Protein AF-A0A0W0XV57-F1 (afdb_monomer_lite)

Sequence (160 aa):
MPDHFTSQILDKYKLFSMPQVEIEQSLYDKLIAFGFNRSILNQWHPPYNSPRRMLERHIDVLIYLREQGVSAQQSIVEINSLNTYEAWGVRLLYSSGLRGENIRELKNHFRTLYPEADFYEQIVNALQDLIELQKLTVSDAIEEIKKMDVEQMISCFSID

pLDDT: mean 84.77, std 13.04, range [38.06, 97.19]

Organism: NCBI:txid45073

Structure (mmCIF, N/CA/C/O backbone):
data_AF-A0A0W0XV57-F1
#
_entry.id   AF-A0A0W0XV57-F1
#
loop_
_atom_site.group_PDB
_atom_site.id
_atom_site.type_symbol
_atom_site.label_atom_id
_atom_site.label_alt_id
_atom_site.label_comp_id
_atom_site.label_asym_id
_atom_site.label_entity_id
_atom_site.label_seq_id
_atom_site.pdbx_PDB_ins_code
_atom_site.Cartn_x
_atom_site.Cartn_y
_atom_site.Cartn_z
_atom_site.occupancy
_atom_site.B_iso_or_equiv
_atom_site.auth_seq_id
_atom_site.auth_comp_id
_atom_site.auth_asym_id
_atom_site.auth_atom_id
_atom_site.pdbx_PDB_model_num
ATOM 1 N N . MET A 1 1 ? 18.712 -17.498 2.740 1.00 45.09 1 MET A N 1
ATOM 2 C CA . MET A 1 1 ? 17.641 -17.866 1.789 1.00 45.09 1 MET A CA 1
ATOM 3 C C . MET A 1 1 ? 16.605 -16.750 1.750 1.00 45.09 1 MET A C 1
ATOM 5 O O . MET A 1 1 ? 16.393 -16.155 2.807 1.00 45.09 1 MET A O 1
ATOM 9 N N . PRO A 1 2 ? 16.037 -16.405 0.580 1.00 54.91 2 PRO A N 1
ATOM 10 C CA . PRO A 1 2 ? 14.919 -15.466 0.495 1.00 54.91 2 PRO A CA 1
ATOM 11 C C . PRO A 1 2 ? 13.730 -16.009 1.299 1.00 54.91 2 PRO A C 1
ATOM 13 O O . PRO A 1 2 ? 13.565 -17.224 1.390 1.00 54.91 2 PRO A O 1
ATOM 16 N N . ASP A 1 3 ? 12.935 -15.137 1.920 1.00 65.69 3 ASP A N 1
ATOM 17 C CA . ASP A 1 3 ? 11.667 -15.592 2.504 1.00 65.69 3 ASP A CA 1
ATOM 18 C C . ASP A 1 3 ? 10.706 -16.054 1.394 1.00 65.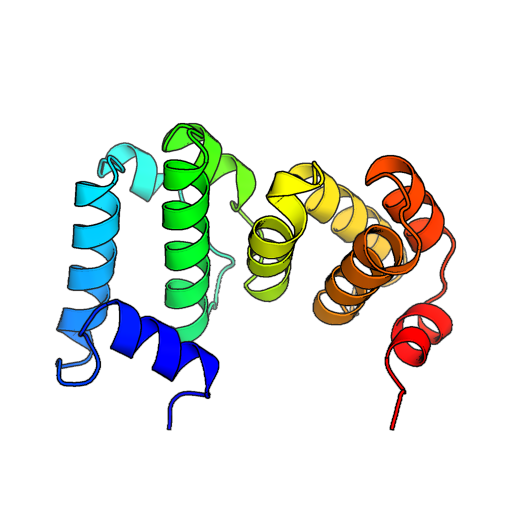69 3 ASP A C 1
ATOM 20 O O . ASP A 1 3 ? 10.951 -15.842 0.198 1.00 65.69 3 ASP A O 1
ATOM 24 N N . HIS A 1 4 ? 9.629 -16.739 1.785 1.00 64.44 4 HIS A N 1
ATOM 25 C CA . HIS A 1 4 ? 8.678 -17.314 0.836 1.00 64.44 4 HIS A CA 1
ATOM 26 C C . HIS A 1 4 ? 8.146 -16.264 -0.156 1.00 64.44 4 HIS A C 1
ATOM 28 O O . HIS A 1 4 ? 8.067 -16.540 -1.351 1.00 64.44 4 HIS A O 1
ATOM 34 N N . PHE A 1 5 ? 7.880 -15.045 0.314 1.00 61.16 5 PHE A N 1
ATOM 35 C CA . PHE A 1 5 ? 7.364 -13.945 -0.499 1.00 61.16 5 PHE A CA 1
ATOM 36 C C . PHE A 1 5 ? 8.385 -13.395 -1.495 1.00 61.16 5 PHE A C 1
ATOM 38 O O . PHE A 1 5 ? 8.075 -13.247 -2.673 1.00 61.16 5 PHE A O 1
ATOM 45 N N . THR A 1 6 ? 9.613 -13.138 -1.046 1.00 65.81 6 THR A N 1
ATOM 46 C CA . THR A 1 6 ? 10.736 -12.739 -1.914 1.00 65.81 6 THR A CA 1
ATOM 47 C C . THR A 1 6 ? 10.915 -13.782 -3.026 1.00 65.81 6 THR A C 1
ATOM 49 O O . THR A 1 6 ? 11.042 -13.456 -4.201 1.00 65.81 6 THR A O 1
ATOM 52 N N . SER A 1 7 ? 10.810 -15.068 -2.680 1.00 69.56 7 SER A N 1
ATOM 53 C CA . SER A 1 7 ? 10.899 -16.160 -3.656 1.00 69.56 7 SER A CA 1
ATOM 54 C C . SER A 1 7 ? 9.759 -16.133 -4.683 1.00 69.56 7 SER A C 1
ATOM 56 O O . SER A 1 7 ? 10.020 -16.342 -5.864 1.00 69.56 7 SER A O 1
ATOM 58 N N . GLN A 1 8 ? 8.523 -15.816 -4.274 1.00 75.75 8 GLN A N 1
ATOM 59 C CA . GLN A 1 8 ? 7.384 -15.665 -5.193 1.00 75.75 8 GLN A CA 1
ATOM 60 C C . GLN A 1 8 ? 7.556 -14.479 -6.150 1.00 75.75 8 GLN A C 1
ATOM 62 O O . GLN A 1 8 ? 7.230 -14.602 -7.326 1.00 75.75 8 GLN A O 1
ATOM 67 N N . ILE A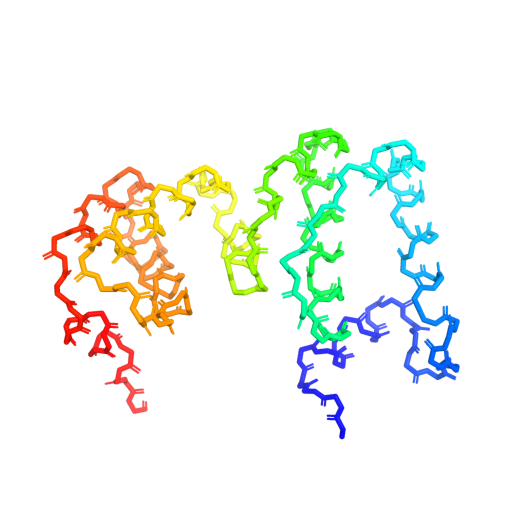 1 9 ? 8.076 -13.339 -5.682 1.00 73.12 9 ILE A N 1
ATOM 68 C CA . ILE A 1 9 ? 8.302 -12.163 -6.537 1.00 73.12 9 ILE A CA 1
ATOM 69 C C . ILE A 1 9 ? 9.403 -12.449 -7.563 1.00 73.12 9 ILE A C 1
ATOM 71 O O . ILE A 1 9 ? 9.231 -12.188 -8.757 1.00 73.12 9 ILE A O 1
ATOM 75 N N . LEU A 1 10 ? 10.520 -13.029 -7.119 1.00 75.31 10 LEU A N 1
ATOM 76 C CA . LEU A 1 10 ? 11.612 -13.410 -8.010 1.00 75.31 10 LEU A CA 1
ATOM 77 C C . LEU A 1 10 ? 11.170 -14.467 -9.028 1.00 75.31 10 LEU A C 1
ATOM 79 O O . LEU A 1 10 ? 11.566 -14.376 -10.187 1.00 75.31 10 LEU A O 1
ATOM 83 N N . ASP A 1 11 ? 10.327 -15.423 -8.641 1.00 82.06 11 ASP A N 1
ATOM 84 C CA . ASP A 1 11 ? 9.757 -16.412 -9.561 1.00 82.06 11 ASP A CA 1
ATOM 85 C C . ASP A 1 11 ? 8.760 -15.783 -10.550 1.00 82.06 11 ASP A C 1
ATOM 87 O O . ASP A 1 11 ? 8.932 -15.910 -11.765 1.00 82.06 11 ASP A O 1
ATOM 91 N N . LYS A 1 12 ? 7.802 -14.978 -10.056 1.00 81.38 12 LYS A N 1
ATOM 92 C CA . LYS A 1 12 ? 6.837 -14.203 -10.866 1.00 81.38 12 LYS A CA 1
ATOM 93 C C . LYS A 1 12 ? 7.541 -13.421 -11.971 1.00 81.38 12 LYS A C 1
ATOM 95 O O . LYS A 1 12 ? 7.053 -13.325 -13.098 1.00 81.38 12 LYS A O 1
ATOM 100 N N . TYR A 1 13 ? 8.706 -12.867 -11.654 1.00 80.44 13 TYR A N 1
ATOM 101 C CA . TYR A 1 13 ? 9.486 -12.057 -12.573 1.00 80.44 13 TYR A CA 1
ATOM 102 C C . TYR A 1 13 ? 10.613 -12.797 -13.299 1.00 80.44 13 TYR A C 1
ATOM 104 O O . TYR A 1 13 ? 11.265 -12.161 -14.132 1.00 80.44 13 TYR A O 1
ATOM 112 N N . LYS A 1 14 ? 10.771 -14.108 -13.066 1.00 83.44 14 LYS A N 1
ATOM 113 C CA . LYS A 1 14 ? 11.790 -14.997 -13.652 1.00 83.44 14 LYS A CA 1
ATOM 114 C C . LYS A 1 14 ? 13.235 -14.566 -13.363 1.00 83.44 14 LYS A C 1
ATOM 116 O O . LYS A 1 14 ? 14.109 -14.691 -14.214 1.00 83.44 14 LYS A O 1
ATOM 121 N N . LEU A 1 15 ? 13.482 -14.056 -12.159 1.00 80.12 15 LEU A N 1
ATOM 122 C CA . LEU A 1 15 ? 14.765 -13.497 -11.711 1.00 80.12 15 LEU A CA 1
ATOM 123 C C . LEU A 1 15 ? 15.556 -14.441 -10.793 1.00 80.12 15 LEU A C 1
ATOM 125 O O . LEU A 1 15 ? 16.683 -14.130 -10.419 1.00 80.12 15 LEU A O 1
ATOM 129 N N . PHE A 1 16 ? 14.992 -15.595 -10.421 1.00 74.25 16 PHE A N 1
ATOM 130 C CA . PHE A 1 16 ? 15.557 -16.492 -9.402 1.00 74.25 16 PHE A CA 1
ATOM 131 C C . PHE A 1 16 ? 16.973 -17.005 -9.728 1.00 74.25 16 PHE A C 1
ATOM 133 O O . PHE A 1 16 ? 17.758 -17.285 -8.825 1.00 74.25 16 PHE A O 1
ATOM 140 N N . SER A 1 17 ? 17.316 -17.109 -11.014 1.00 77.69 17 SER A N 1
ATOM 141 C CA . SER A 1 17 ? 18.618 -17.605 -11.486 1.00 77.69 17 SER A CA 1
ATOM 142 C C . SER A 1 17 ? 19.627 -16.499 -11.815 1.00 77.69 17 SER A C 1
ATOM 144 O O . SER A 1 17 ? 20.710 -16.806 -12.309 1.00 77.69 17 SER A O 1
ATOM 146 N N . MET A 1 18 ? 19.288 -15.226 -11.588 1.00 77.56 18 MET A N 1
ATOM 147 C CA . MET A 1 18 ? 20.123 -14.098 -12.004 1.00 77.56 18 MET A CA 1
ATOM 148 C C . MET A 1 18 ? 21.133 -13.681 -10.921 1.00 77.56 18 MET A C 1
ATOM 150 O O . MET A 1 18 ? 20.813 -13.700 -9.726 1.00 77.56 18 MET A O 1
ATOM 154 N N . PRO A 1 19 ? 22.344 -13.238 -11.313 1.00 77.56 19 PRO A N 1
ATOM 155 C CA . PRO A 1 19 ? 23.273 -12.563 -10.418 1.00 77.56 19 PRO A CA 1
ATOM 156 C C . PRO A 1 19 ? 22.628 -11.361 -9.728 1.00 77.56 19 PRO A C 1
ATOM 158 O O . PRO A 1 19 ? 21.820 -10.632 -10.300 1.00 77.56 19 PRO A O 1
ATOM 161 N N . GLN A 1 20 ? 23.023 -11.112 -8.482 1.00 68.75 20 GLN A N 1
ATOM 162 C CA . GLN A 1 20 ? 22.359 -10.135 -7.619 1.00 68.75 20 GLN A CA 1
ATOM 163 C C . GLN A 1 20 ? 22.276 -8.716 -8.206 1.00 68.75 20 GLN A C 1
ATOM 165 O O . GLN A 1 20 ? 21.235 -8.071 -8.076 1.00 68.75 20 GLN A O 1
ATOM 170 N N . VAL A 1 21 ? 23.341 -8.253 -8.860 1.00 71.94 21 VAL A N 1
ATOM 171 C CA . VAL A 1 21 ? 23.411 -6.921 -9.484 1.00 71.94 21 VAL A CA 1
ATOM 172 C C . VAL A 1 21 ? 22.442 -6.802 -10.669 1.00 71.94 21 VAL A C 1
ATOM 174 O O . VAL A 1 21 ? 21.903 -5.731 -10.926 1.00 71.94 21 VAL A O 1
ATOM 177 N N . GLU A 1 22 ? 22.151 -7.908 -11.354 1.00 81.25 22 GLU A N 1
ATOM 178 C CA . GLU A 1 22 ? 21.263 -7.923 -12.520 1.00 81.25 22 GLU A CA 1
ATOM 179 C C . GLU A 1 22 ? 19.780 -7.941 -12.130 1.00 81.25 22 GLU A C 1
ATOM 181 O O . GLU A 1 22 ? 18.945 -7.431 -12.873 1.00 81.25 22 GLU A O 1
ATOM 186 N N . ILE A 1 23 ? 19.436 -8.474 -10.952 1.00 75.56 23 ILE A N 1
ATOM 187 C CA . ILE A 1 23 ? 18.050 -8.484 -10.450 1.00 75.56 23 ILE A CA 1
ATOM 188 C C . ILE A 1 23 ? 17.545 -7.059 -10.226 1.00 75.56 23 ILE A C 1
ATOM 190 O O . ILE A 1 23 ? 16.430 -6.744 -10.623 1.00 75.56 23 ILE A O 1
ATOM 194 N N . GLU A 1 24 ? 18.350 -6.191 -9.608 1.00 75.62 24 GLU A N 1
ATOM 195 C CA . GLU A 1 24 ? 17.937 -4.808 -9.346 1.00 75.62 24 GLU A CA 1
ATOM 196 C C . GLU A 1 24 ? 17.706 -4.049 -10.654 1.00 75.62 24 GLU A C 1
ATOM 198 O O . GLU A 1 24 ? 16.635 -3.475 -10.847 1.00 75.62 24 GLU A O 1
ATOM 203 N N . GLN A 1 25 ? 18.653 -4.137 -11.592 1.00 81.19 25 GLN A N 1
ATOM 204 C CA . GLN A 1 25 ? 18.490 -3.545 -12.917 1.00 81.19 25 GLN A CA 1
ATOM 205 C C . GLN A 1 25 ? 17.252 -4.100 -13.637 1.00 81.19 25 GLN A C 1
ATOM 207 O O . GLN A 1 25 ? 16.458 -3.328 -14.164 1.00 81.19 25 GLN A O 1
ATOM 212 N N . SER A 1 26 ? 17.023 -5.416 -13.589 1.00 84.12 26 SER A N 1
ATOM 213 C CA . SER A 1 26 ? 15.855 -6.041 -14.219 1.00 84.12 26 SER A CA 1
ATOM 214 C C . SER A 1 26 ? 14.527 -5.589 -13.599 1.00 84.12 26 SER A C 1
ATOM 216 O O . SER A 1 26 ? 13.528 -5.424 -14.303 1.00 84.12 26 SER A O 1
ATOM 218 N N . LEU A 1 27 ? 14.494 -5.349 -12.287 1.00 82.06 27 LEU A N 1
ATOM 219 C CA . LEU A 1 27 ? 13.323 -4.794 -11.615 1.00 82.06 27 LEU A CA 1
ATOM 220 C C . LEU A 1 27 ? 13.066 -3.334 -12.032 1.00 82.06 27 LEU A C 1
ATOM 222 O O . LEU A 1 27 ? 11.915 -2.968 -12.278 1.00 82.06 27 LEU A O 1
ATOM 226 N N . TYR A 1 28 ? 14.112 -2.518 -12.196 1.00 83.25 28 TYR A N 1
ATOM 227 C CA . TYR A 1 28 ? 13.984 -1.170 -12.763 1.00 83.25 28 TYR A CA 1
ATOM 228 C C . TYR A 1 28 ? 13.510 -1.192 -14.220 1.00 83.25 28 TYR A C 1
ATOM 230 O O . TYR A 1 28 ? 12.621 -0.422 -14.585 1.00 83.25 28 TYR A O 1
ATOM 238 N N . ASP A 1 29 ? 14.033 -2.101 -15.041 1.00 86.81 29 ASP A N 1
ATOM 239 C CA . ASP A 1 29 ? 13.610 -2.258 -16.436 1.00 86.81 29 ASP A CA 1
ATOM 240 C C . ASP A 1 29 ? 12.123 -2.634 -16.528 1.00 86.81 29 ASP A C 1
ATOM 242 O O . ASP A 1 29 ? 11.405 -2.154 -17.410 1.00 86.81 29 ASP A O 1
ATOM 246 N N . LYS A 1 30 ? 11.616 -3.425 -15.572 1.00 87.94 30 LYS A N 1
ATOM 247 C CA . LYS A 1 30 ? 10.177 -3.706 -15.456 1.00 87.94 30 LYS A CA 1
ATOM 248 C C . LYS A 1 30 ? 9.378 -2.452 -15.137 1.00 87.94 30 LYS A C 1
ATOM 250 O O . LYS A 1 30 ? 8.376 -2.211 -15.800 1.00 87.94 30 LYS A O 1
ATOM 255 N N . LEU A 1 31 ? 9.810 -1.622 -14.189 1.00 89.94 31 LEU A N 1
ATOM 256 C CA . LEU A 1 31 ? 9.131 -0.346 -13.933 1.00 89.94 31 LEU A CA 1
ATOM 257 C C . LEU A 1 31 ? 9.091 0.521 -15.202 1.00 89.94 31 LEU A C 1
ATOM 259 O O . LEU A 1 31 ? 8.045 1.073 -15.544 1.00 89.94 31 LEU A O 1
ATOM 263 N N . ILE A 1 32 ? 10.186 0.581 -15.963 1.00 90.25 32 ILE A N 1
ATOM 264 C CA . ILE A 1 32 ? 10.219 1.304 -17.242 1.00 90.25 32 ILE A CA 1
ATOM 265 C C . ILE A 1 32 ? 9.188 0.736 -18.225 1.00 90.25 32 ILE A C 1
ATOM 267 O O . ILE A 1 32 ? 8.430 1.506 -18.819 1.00 90.25 32 ILE A O 1
ATOM 271 N N . ALA A 1 33 ? 9.086 -0.591 -18.343 1.00 90.44 33 ALA A N 1
ATOM 272 C CA . ALA A 1 33 ? 8.077 -1.247 -19.178 1.00 90.44 33 ALA A CA 1
ATOM 273 C C . ALA A 1 33 ? 6.630 -0.926 -18.748 1.00 90.44 33 ALA A C 1
ATOM 275 O O . ALA A 1 33 ? 5.737 -0.872 -19.591 1.00 90.44 33 ALA A O 1
ATOM 276 N N . PHE A 1 34 ? 6.400 -0.641 -17.463 1.00 91.00 34 PHE A N 1
ATOM 277 C CA . PHE A 1 34 ? 5.108 -0.198 -16.921 1.00 91.00 34 PHE A CA 1
ATOM 278 C C . PHE A 1 34 ? 4.895 1.330 -16.977 1.00 91.00 34 PHE A C 1
ATOM 280 O O . PHE A 1 34 ? 3.895 1.852 -16.467 1.00 91.00 34 PHE A O 1
ATOM 287 N N . GLY A 1 35 ? 5.787 2.064 -17.646 1.00 91.25 35 GLY A N 1
ATOM 288 C CA . GLY A 1 35 ? 5.652 3.498 -17.908 1.00 91.25 35 GLY A CA 1
ATOM 289 C C . GLY A 1 35 ? 6.263 4.405 -16.839 1.00 91.25 35 GLY A C 1
ATOM 290 O O . GLY A 1 35 ? 6.002 5.609 -16.846 1.00 91.25 35 GLY A O 1
ATOM 291 N N . PHE A 1 36 ? 7.083 3.869 -15.931 1.00 92.62 36 PHE A N 1
ATOM 292 C CA . PHE A 1 36 ? 7.878 4.688 -15.019 1.00 92.62 36 PHE A CA 1
ATOM 293 C C . PHE A 1 36 ? 9.146 5.168 -15.727 1.00 92.62 36 PHE A C 1
ATOM 295 O O . PHE A 1 36 ? 10.094 4.415 -15.932 1.00 92.62 36 PHE A O 1
ATOM 302 N N . ASN A 1 37 ? 9.189 6.444 -16.104 1.00 91.75 37 ASN A N 1
ATOM 303 C CA . ASN A 1 37 ? 10.420 7.025 -16.632 1.00 91.75 37 ASN A CA 1
ATOM 304 C C . ASN A 1 37 ? 11.416 7.343 -15.500 1.00 91.75 37 ASN A C 1
ATOM 306 O O . ASN A 1 37 ? 11.061 7.430 -14.322 1.00 91.75 37 ASN A O 1
ATOM 310 N N . ARG A 1 38 ? 12.675 7.583 -15.872 1.00 85.06 38 ARG A N 1
ATOM 311 C CA . ARG A 1 38 ? 13.759 7.852 -14.918 1.00 85.06 38 ARG A CA 1
ATOM 312 C C . ARG A 1 38 ? 13.502 9.071 -14.024 1.00 85.06 38 ARG A C 1
ATOM 314 O O . ARG A 1 38 ? 13.873 9.052 -12.860 1.00 85.06 38 ARG A O 1
ATOM 321 N N . SER A 1 39 ? 12.850 10.115 -14.540 1.00 89.38 39 SER A N 1
ATOM 322 C CA . SER A 1 39 ? 12.524 11.311 -13.753 1.00 89.38 39 SER A CA 1
ATOM 323 C C . SER A 1 39 ? 11.498 11.021 -12.655 1.00 89.38 39 SER A C 1
ATOM 325 O O . SER A 1 39 ? 11.613 11.582 -11.569 1.00 89.38 39 SER A O 1
ATOM 327 N N . ILE A 1 40 ? 10.536 10.132 -12.909 1.00 88.75 40 ILE A N 1
ATOM 328 C CA . ILE A 1 40 ? 9.562 9.676 -11.908 1.00 88.75 40 ILE A CA 1
ATOM 329 C C . ILE A 1 40 ? 10.252 8.789 -10.869 1.00 88.75 40 ILE A C 1
ATOM 331 O O . ILE A 1 40 ? 10.070 8.985 -9.673 1.00 88.75 40 ILE A O 1
ATOM 335 N N . LEU A 1 41 ? 11.094 7.852 -11.312 1.00 86.69 41 LEU A N 1
ATOM 336 C CA . LEU A 1 41 ? 11.824 6.956 -10.410 1.00 86.69 41 LEU A CA 1
ATOM 337 C C . LEU A 1 41 ? 12.791 7.709 -9.489 1.00 86.69 41 LEU A C 1
ATOM 339 O O . LEU A 1 41 ? 12.922 7.347 -8.329 1.00 86.69 41 LEU A O 1
ATOM 343 N N . ASN A 1 42 ? 13.389 8.807 -9.954 1.00 85.81 42 ASN A N 1
ATOM 344 C CA . ASN A 1 42 ? 14.221 9.673 -9.113 1.00 85.81 42 ASN A CA 1
ATOM 345 C C . ASN A 1 42 ? 13.436 10.382 -7.991 1.00 85.81 42 ASN A C 1
ATOM 347 O O . ASN A 1 42 ? 14.047 10.926 -7.078 1.00 85.81 42 ASN A O 1
ATOM 351 N N . GLN A 1 43 ? 12.102 10.423 -8.064 1.00 88.00 43 GLN A N 1
ATOM 352 C CA . GLN A 1 43 ? 11.246 10.966 -7.003 1.00 88.00 43 GLN A CA 1
ATOM 353 C C . GLN A 1 43 ? 10.816 9.896 -5.997 1.00 88.00 43 GLN A C 1
ATOM 355 O O . GLN A 1 43 ? 10.206 10.222 -4.975 1.00 88.00 43 GLN A O 1
ATOM 360 N N . TRP A 1 44 ? 11.098 8.626 -6.278 1.00 86.88 44 TRP A N 1
ATOM 361 C CA . TRP A 1 44 ? 10.777 7.540 -5.377 1.00 86.88 44 TRP A CA 1
ATOM 362 C C . TRP A 1 44 ? 11.826 7.452 -4.272 1.00 86.88 44 TRP A C 1
ATOM 364 O O . TRP A 1 44 ? 13.002 7.199 -4.521 1.00 86.88 44 TRP A O 1
ATOM 374 N N . HIS A 1 45 ? 11.374 7.662 -3.040 1.00 81.44 45 HIS A N 1
ATOM 375 C CA . HIS A 1 45 ? 12.192 7.614 -1.839 1.00 81.44 45 HIS A CA 1
ATOM 376 C C . HIS A 1 45 ? 11.649 6.501 -0.932 1.00 81.44 45 HIS A C 1
ATOM 378 O O . HIS A 1 45 ? 10.873 6.781 -0.007 1.00 81.44 45 HIS A O 1
ATOM 384 N N . PRO A 1 46 ? 12.003 5.226 -1.191 1.00 71.44 46 PRO A N 1
ATOM 385 C CA . PRO A 1 46 ? 11.725 4.171 -0.227 1.00 71.44 46 PRO A CA 1
ATOM 386 C C . PRO A 1 46 ? 12.435 4.516 1.096 1.00 71.44 46 PRO A C 1
ATOM 388 O O . PRO A 1 46 ? 13.492 5.156 1.071 1.00 71.44 46 PRO A O 1
ATOM 391 N N . PRO A 1 47 ? 11.879 4.146 2.261 1.00 68.81 47 PRO A N 1
ATOM 392 C CA . PRO A 1 47 ? 12.456 4.522 3.545 1.00 68.81 47 PRO A CA 1
ATOM 393 C C . PRO A 1 47 ? 13.922 4.084 3.644 1.00 68.81 47 PRO A C 1
ATOM 395 O O . PRO A 1 47 ? 14.272 2.946 3.304 1.00 68.81 47 PRO A O 1
ATOM 398 N N . TYR A 1 48 ? 14.771 5.024 4.082 1.00 47.28 48 TYR A N 1
ATOM 399 C CA . TYR A 1 48 ? 16.215 4.846 4.255 1.00 47.28 48 TYR A CA 1
ATOM 400 C C . TYR A 1 48 ? 16.498 3.574 5.069 1.00 47.28 48 TYR A C 1
ATOM 402 O O . TYR A 1 48 ? 15.852 3.334 6.085 1.00 47.28 48 TYR A O 1
ATOM 410 N N . ASN A 1 49 ? 17.477 2.782 4.622 1.00 50.06 49 ASN A N 1
ATOM 411 C CA . ASN A 1 49 ? 17.850 1.458 5.151 1.00 50.06 49 ASN A CA 1
ATOM 412 C C . ASN A 1 49 ? 16.927 0.292 4.785 1.00 50.06 49 ASN A C 1
ATOM 414 O O . ASN A 1 49 ? 16.991 -0.743 5.438 1.00 50.06 49 ASN A O 1
ATOM 418 N N . SER A 1 50 ? 16.124 0.403 3.730 1.00 52.19 50 SER A N 1
ATOM 419 C CA . SER A 1 50 ? 15.357 -0.730 3.211 1.00 52.19 50 SER A CA 1
ATOM 420 C C . SER A 1 50 ? 16.285 -1.841 2.676 1.00 52.19 50 SER A C 1
ATOM 422 O O . SER A 1 50 ? 16.892 -1.653 1.618 1.00 52.19 50 SER A O 1
ATOM 424 N N . PRO A 1 51 ? 16.439 -3.008 3.346 1.00 56.03 51 PRO A N 1
ATOM 425 C CA . PRO A 1 51 ? 17.141 -4.146 2.765 1.00 56.03 51 PRO A CA 1
ATOM 426 C C . PRO A 1 51 ? 16.495 -4.542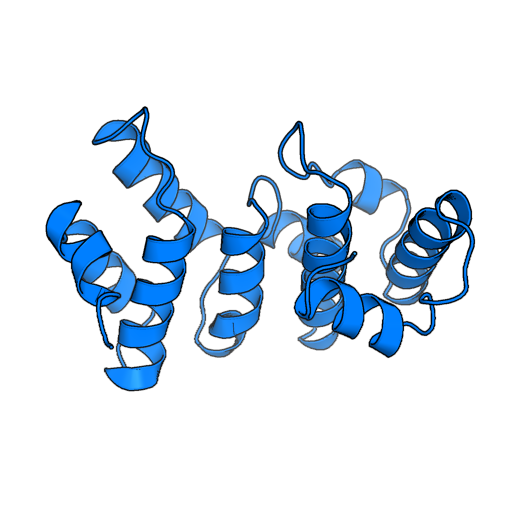 1.437 1.00 56.03 51 PRO A C 1
ATOM 428 O O . PRO A 1 51 ? 15.293 -4.413 1.265 1.00 56.03 51 PRO A O 1
ATOM 431 N N . ARG A 1 52 ? 17.281 -5.088 0.509 1.00 59.59 52 ARG A N 1
ATOM 432 C CA . ARG A 1 52 ? 16.892 -5.465 -0.865 1.00 59.59 52 ARG A CA 1
ATOM 433 C C . ARG A 1 52 ? 15.500 -6.110 -1.040 1.00 59.59 52 ARG A C 1
ATOM 435 O O . ARG A 1 52 ? 14.825 -5.823 -2.019 1.00 59.59 52 ARG A O 1
ATOM 442 N N . ARG A 1 53 ? 15.039 -6.922 -0.079 1.00 58.78 53 ARG A N 1
ATOM 443 C CA . ARG A 1 53 ? 13.687 -7.532 -0.068 1.00 58.78 53 ARG A CA 1
ATOM 444 C C . ARG A 1 53 ? 12.549 -6.509 -0.018 1.00 58.78 53 ARG A C 1
ATOM 446 O O . ARG A 1 53 ? 11.458 -6.750 -0.522 1.00 58.78 53 ARG A O 1
ATOM 453 N N . MET A 1 54 ? 12.811 -5.358 0.589 1.00 61.50 54 MET A N 1
ATOM 454 C CA . MET A 1 54 ? 11.891 -4.234 0.641 1.00 61.50 54 MET A CA 1
ATOM 455 C C . MET A 1 54 ? 11.714 -3.610 -0.745 1.00 61.50 54 MET A C 1
ATOM 457 O O . MET A 1 54 ? 10.590 -3.285 -1.112 1.00 61.50 54 MET A O 1
ATOM 461 N N . LEU A 1 55 ? 12.775 -3.530 -1.556 1.00 74.12 55 LEU A N 1
ATOM 462 C CA . LEU A 1 55 ? 12.695 -3.013 -2.926 1.00 74.12 55 LEU A CA 1
ATOM 463 C C . LEU A 1 55 ? 11.742 -3.858 -3.787 1.00 74.12 55 LEU A C 1
ATOM 465 O O . LEU A 1 55 ? 10.891 -3.313 -4.480 1.00 74.12 55 LEU A O 1
ATOM 469 N N . GLU A 1 56 ? 11.826 -5.185 -3.686 1.00 79.44 56 GLU A N 1
ATOM 470 C CA . GLU A 1 56 ? 11.001 -6.113 -4.470 1.00 79.44 56 GLU A CA 1
ATOM 471 C C . GLU A 1 56 ? 9.497 -5.926 -4.231 1.00 79.44 56 GLU A C 1
ATOM 473 O O . GLU A 1 56 ? 8.719 -5.839 -5.182 1.00 79.44 56 GLU A O 1
ATOM 478 N N . ARG A 1 57 ? 9.082 -5.807 -2.964 1.00 82.81 57 ARG A N 1
ATOM 479 C CA . ARG A 1 57 ? 7.668 -5.615 -2.609 1.00 82.81 57 ARG A CA 1
ATOM 480 C C . ARG A 1 57 ? 7.142 -4.253 -3.039 1.00 82.81 57 ARG A C 1
ATOM 482 O O . ARG A 1 57 ? 6.035 -4.184 -3.560 1.00 82.81 57 ARG A O 1
ATOM 489 N N . HIS A 1 58 ? 7.926 -3.187 -2.891 1.00 87.94 58 HIS A N 1
ATOM 490 C CA . HIS A 1 58 ? 7.505 -1.878 -3.390 1.00 87.94 58 HIS A CA 1
ATOM 491 C C . HIS A 1 58 ? 7.341 -1.884 -4.910 1.00 87.94 58 HIS A C 1
ATOM 493 O O . HIS A 1 58 ? 6.394 -1.294 -5.419 1.00 87.94 58 HIS A O 1
ATOM 499 N N . ILE A 1 59 ? 8.216 -2.582 -5.637 1.00 89.00 59 ILE A N 1
ATOM 500 C CA . ILE A 1 59 ? 8.108 -2.709 -7.092 1.00 89.00 59 ILE A CA 1
ATOM 501 C C . ILE A 1 59 ? 6.848 -3.476 -7.485 1.00 89.00 59 ILE A C 1
ATOM 503 O O . ILE A 1 59 ? 6.145 -3.038 -8.394 1.00 89.00 59 ILE A O 1
ATOM 507 N N . ASP A 1 60 ? 6.509 -4.558 -6.779 1.00 89.19 60 ASP A N 1
ATOM 508 C CA . ASP A 1 60 ? 5.236 -5.251 -7.005 1.00 89.19 60 ASP A CA 1
ATOM 509 C C . ASP A 1 60 ? 4.034 -4.330 -6.761 1.00 89.19 60 ASP A C 1
ATOM 511 O O . ASP A 1 60 ? 3.099 -4.326 -7.558 1.00 89.19 60 ASP A O 1
ATOM 515 N N . VAL A 1 61 ? 4.080 -3.494 -5.718 1.00 93.12 61 VAL A N 1
ATOM 516 C CA . VAL A 1 61 ? 3.015 -2.524 -5.421 1.00 93.12 61 VAL A CA 1
ATOM 517 C C . VAL A 1 61 ? 2.922 -1.455 -6.516 1.00 93.12 61 VAL A C 1
ATOM 519 O O . VAL A 1 61 ? 1.825 -1.154 -6.976 1.00 93.12 61 VAL A O 1
ATOM 522 N N . LEU A 1 62 ? 4.049 -0.909 -6.987 1.00 94.06 62 LEU A N 1
ATOM 523 C CA . LEU A 1 62 ? 4.077 0.060 -8.090 1.00 94.06 62 LEU A CA 1
ATOM 524 C C . LEU A 1 62 ? 3.474 -0.517 -9.370 1.00 94.06 62 LEU A C 1
ATOM 526 O O . LEU A 1 62 ? 2.675 0.149 -10.027 1.00 94.06 62 LEU A O 1
ATOM 530 N N . ILE A 1 63 ? 3.850 -1.747 -9.719 1.00 93.69 63 ILE A N 1
ATOM 531 C CA . ILE A 1 63 ? 3.311 -2.454 -10.883 1.00 93.69 63 ILE A CA 1
ATOM 532 C C . ILE A 1 63 ? 1.808 -2.675 -10.707 1.00 93.69 63 ILE A C 1
ATOM 534 O O . ILE A 1 63 ? 1.040 -2.316 -11.596 1.00 93.69 63 ILE A O 1
ATOM 538 N N . TYR A 1 64 ? 1.378 -3.167 -9.544 1.00 94.94 64 TYR A N 1
ATOM 539 C CA . TYR A 1 64 ? -0.037 -3.360 -9.236 1.00 94.94 64 TYR A CA 1
ATOM 540 C C . TYR A 1 64 ? -0.842 -2.060 -9.387 1.00 94.94 64 TYR A C 1
ATOM 542 O O . TYR A 1 64 ? -1.877 -2.053 -10.046 1.00 94.94 64 TYR A O 1
ATOM 550 N N . LEU A 1 65 ? -0.361 -0.934 -8.853 1.00 96.44 65 LEU A N 1
ATOM 551 C CA . LEU A 1 65 ? -1.046 0.357 -8.984 1.00 96.44 65 LEU A CA 1
ATOM 552 C C . LEU A 1 65 ? -1.180 0.787 -10.453 1.00 96.44 65 LEU A C 1
ATOM 554 O O . LEU A 1 65 ? -2.236 1.274 -10.862 1.00 96.44 65 LEU A O 1
ATOM 558 N N . ARG A 1 66 ? -0.159 0.537 -11.285 1.00 95.88 66 ARG A N 1
ATOM 559 C CA . ARG A 1 66 ? -0.259 0.759 -12.737 1.00 95.88 66 ARG A CA 1
ATOM 560 C C . ARG A 1 66 ? -1.317 -0.123 -13.385 1.00 95.88 66 ARG A C 1
ATOM 562 O O . ARG A 1 66 ? -2.058 0.370 -14.233 1.00 95.88 66 ARG A O 1
ATOM 569 N N . GLU A 1 67 ? -1.402 -1.389 -12.990 1.00 94.69 67 GLU A N 1
ATOM 570 C CA . GLU A 1 67 ? -2.435 -2.320 -13.457 1.00 94.69 67 GLU A CA 1
ATOM 571 C C . GLU A 1 67 ? -3.843 -1.871 -13.032 1.00 94.69 67 GLU A C 1
ATOM 573 O O . GLU A 1 67 ? -4.794 -2.062 -13.785 1.00 94.69 67 GLU A O 1
ATOM 578 N N . GLN A 1 68 ? -3.976 -1.190 -11.888 1.00 95.88 68 GLN A N 1
ATOM 579 C CA . GLN A 1 68 ? -5.221 -0.542 -11.448 1.00 95.88 68 GLN A CA 1
ATOM 580 C C . GLN A 1 68 ? -5.524 0.785 -12.177 1.00 95.88 68 GLN A C 1
ATOM 582 O O . GLN A 1 68 ? -6.484 1.475 -11.840 1.00 95.88 68 GLN A O 1
ATOM 587 N N . GLY A 1 69 ? -4.719 1.176 -13.171 1.00 95.56 69 GLY A N 1
ATOM 588 C CA . GLY A 1 69 ? -4.919 2.401 -13.951 1.00 95.56 69 GLY A CA 1
ATOM 589 C C . GLY A 1 69 ? -4.394 3.679 -13.288 1.00 95.56 69 GLY A C 1
ATOM 590 O O . GLY A 1 69 ? -4.551 4.764 -13.849 1.00 95.56 69 GLY A O 1
ATOM 591 N N . VAL A 1 70 ? -3.725 3.580 -12.136 1.00 97.06 70 VAL A N 1
ATOM 592 C CA . VAL A 1 70 ? -3.094 4.721 -11.455 1.00 97.06 70 VAL A CA 1
ATOM 593 C C . VAL A 1 70 ? -1.900 5.192 -12.276 1.00 97.06 70 VAL A C 1
ATOM 595 O O . VAL A 1 70 ? -1.118 4.370 -12.753 1.00 97.06 70 VAL A O 1
ATOM 598 N N . SER A 1 71 ? -1.708 6.501 -12.470 1.00 97.19 71 SER A N 1
ATOM 599 C CA . SER A 1 71 ? -0.536 6.998 -13.211 1.00 97.19 71 SER A CA 1
ATOM 600 C C . SER A 1 71 ? 0.779 6.639 -12.503 1.00 97.19 71 SER A C 1
ATOM 602 O O . SER A 1 71 ? 0.808 6.444 -11.290 1.00 97.19 71 SER A O 1
ATOM 604 N N . ALA A 1 72 ? 1.894 6.578 -13.237 1.00 94.88 72 ALA A N 1
ATOM 605 C CA . ALA A 1 72 ? 3.208 6.310 -12.640 1.00 94.88 72 ALA A CA 1
ATOM 606 C C . ALA A 1 72 ? 3.565 7.330 -11.544 1.00 94.88 72 ALA A C 1
ATOM 608 O O . ALA A 1 72 ? 3.999 6.949 -10.461 1.00 94.88 72 ALA A O 1
ATOM 609 N N . GLN A 1 73 ? 3.296 8.616 -11.789 1.00 95.44 73 GLN A N 1
ATOM 610 C CA . GLN A 1 73 ? 3.522 9.673 -10.804 1.00 95.44 73 GLN A CA 1
ATOM 611 C C . GLN A 1 73 ? 2.674 9.467 -9.542 1.00 95.44 73 GLN A C 1
ATOM 613 O O . GLN A 1 73 ? 3.199 9.535 -8.434 1.00 95.44 73 GLN A O 1
ATOM 618 N N . GLN A 1 74 ? 1.378 9.182 -9.697 1.00 96.56 74 GLN A N 1
ATOM 619 C CA . GLN A 1 74 ? 0.502 8.910 -8.554 1.00 96.56 74 GLN A CA 1
ATOM 620 C C . GLN A 1 74 ? 0.910 7.628 -7.825 1.00 96.56 74 GLN A C 1
ATOM 622 O O . GLN A 1 74 ? 0.898 7.615 -6.606 1.00 96.56 74 GLN A O 1
ATOM 627 N N . SER A 1 75 ? 1.358 6.591 -8.537 1.00 96.38 75 SER A N 1
ATOM 628 C CA . SER A 1 75 ? 1.817 5.339 -7.922 1.00 96.38 75 S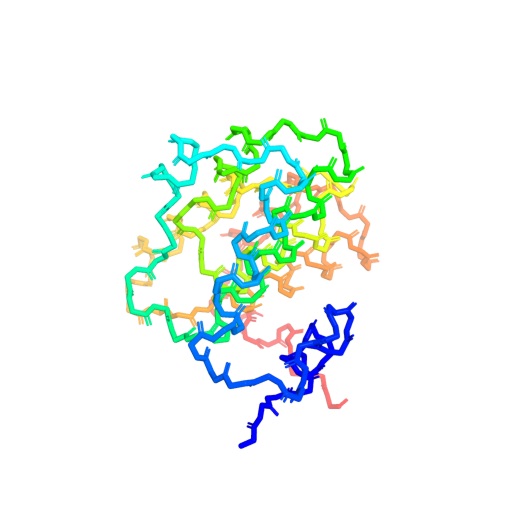ER A CA 1
ATOM 629 C C . SER A 1 75 ? 3.023 5.567 -7.007 1.00 96.38 75 SER A C 1
ATOM 631 O O . SER A 1 75 ? 3.068 5.010 -5.914 1.00 96.38 75 SER A O 1
ATOM 633 N N . ILE A 1 76 ? 3.969 6.429 -7.414 1.00 93.94 76 ILE A N 1
ATOM 634 C CA . ILE A 1 76 ? 5.059 6.862 -6.528 1.00 93.94 76 ILE A CA 1
ATOM 635 C C . ILE A 1 76 ? 4.486 7.579 -5.305 1.00 93.94 76 ILE A C 1
ATOM 637 O O . ILE A 1 76 ? 4.847 7.224 -4.191 1.00 93.94 76 ILE A O 1
ATOM 641 N N . VAL A 1 77 ? 3.585 8.550 -5.489 1.00 94.25 77 VAL A N 1
ATOM 642 C CA . VAL A 1 77 ? 2.974 9.316 -4.383 1.00 94.25 77 VAL A CA 1
ATOM 643 C C . VAL A 1 77 ? 2.239 8.415 -3.385 1.00 94.25 77 VAL A C 1
ATOM 645 O O . VAL A 1 77 ? 2.332 8.643 -2.178 1.00 94.25 77 VAL A O 1
ATOM 648 N N . GLU A 1 78 ? 1.539 7.384 -3.861 1.00 95.25 78 GLU A N 1
ATOM 649 C CA . GLU A 1 78 ? 0.850 6.418 -3.004 1.00 95.25 78 GLU A CA 1
ATOM 650 C C . GLU A 1 78 ? 1.832 5.770 -2.032 1.00 95.25 78 GLU A C 1
ATOM 652 O O . GLU A 1 78 ? 1.650 5.856 -0.821 1.00 95.25 78 GLU A O 1
ATOM 657 N N . ILE A 1 79 ? 2.930 5.207 -2.530 1.00 92.88 79 ILE A N 1
ATOM 658 C CA . ILE A 1 79 ? 3.818 4.398 -1.688 1.00 92.88 79 ILE A CA 1
ATOM 659 C C . ILE A 1 79 ? 5.028 5.148 -1.134 1.00 92.88 79 ILE A C 1
ATOM 661 O O . ILE A 1 79 ? 5.825 4.567 -0.398 1.00 92.88 79 ILE A O 1
ATOM 665 N N . ASN A 1 80 ? 5.212 6.421 -1.489 1.00 90.00 80 ASN A N 1
ATOM 666 C CA . ASN A 1 80 ? 6.380 7.166 -1.041 1.00 90.00 80 ASN A CA 1
ATOM 667 C C . ASN A 1 80 ? 6.403 7.260 0.488 1.00 90.00 80 ASN A C 1
ATOM 669 O O . ASN A 1 80 ? 5.376 7.532 1.122 1.00 90.00 80 ASN A O 1
ATOM 673 N N . SER A 1 81 ? 7.588 7.057 1.071 1.00 86.94 81 SER A N 1
ATOM 674 C CA . SER A 1 81 ? 7.803 7.062 2.527 1.00 86.94 81 SER A CA 1
ATOM 675 C C . SER A 1 81 ? 7.041 5.985 3.318 1.00 86.94 81 SER A C 1
ATOM 677 O O . SER A 1 81 ? 7.091 5.999 4.552 1.00 86.94 81 SER A O 1
ATOM 679 N N . LEU A 1 82 ? 6.371 5.052 2.635 1.00 90.25 82 LEU A N 1
ATOM 680 C CA . LEU A 1 82 ? 5.840 3.840 3.245 1.00 90.25 82 LEU A CA 1
ATOM 681 C C . LEU A 1 82 ? 6.948 2.794 3.332 1.00 90.25 82 LEU A C 1
ATOM 683 O O . LEU A 1 82 ? 7.772 2.684 2.432 1.00 90.25 82 LEU A O 1
ATOM 687 N N . ASN A 1 83 ? 6.987 2.034 4.417 1.00 87.94 83 ASN A N 1
ATOM 688 C CA . ASN A 1 83 ? 7.793 0.832 4.513 1.00 87.94 83 ASN A CA 1
ATOM 689 C C . ASN A 1 83 ? 7.122 -0.326 3.769 1.00 87.94 83 ASN A C 1
ATOM 691 O O . ASN A 1 83 ? 6.052 -0.213 3.177 1.00 87.94 83 ASN A O 1
ATOM 695 N N . THR A 1 84 ? 7.772 -1.478 3.818 1.00 85.94 84 THR A N 1
ATOM 696 C CA . THR A 1 84 ? 7.341 -2.665 3.086 1.00 85.94 84 THR A CA 1
ATOM 697 C C . THR A 1 84 ? 5.969 -3.192 3.494 1.00 85.94 84 THR A C 1
ATOM 699 O O . THR A 1 84 ? 5.206 -3.603 2.623 1.00 85.94 84 THR A O 1
ATOM 702 N N . TYR A 1 85 ? 5.658 -3.203 4.790 1.00 87.75 85 TYR A N 1
ATOM 703 C CA . TYR A 1 85 ? 4.358 -3.653 5.283 1.00 87.75 85 TYR A CA 1
ATOM 704 C C . TYR A 1 85 ? 3.273 -2.650 4.916 1.00 87.75 85 TYR A C 1
ATOM 706 O O . TYR A 1 85 ? 2.240 -3.033 4.383 1.00 87.75 85 TYR A O 1
ATOM 714 N N . GLU A 1 86 ? 3.555 -1.363 5.102 1.00 91.38 86 GLU A N 1
ATOM 715 C CA . GLU A 1 86 ? 2.665 -0.261 4.748 1.00 91.38 86 GLU A CA 1
ATOM 716 C C . GLU A 1 86 ? 2.329 -0.274 3.244 1.00 91.38 86 GLU A C 1
ATOM 718 O O . GLU A 1 86 ? 1.160 -0.290 2.864 1.00 91.38 86 GLU A O 1
ATOM 723 N N . ALA A 1 87 ? 3.337 -0.348 2.369 1.00 92.19 87 ALA A N 1
ATOM 724 C CA . ALA A 1 87 ? 3.135 -0.441 0.923 1.00 92.19 87 ALA A CA 1
ATOM 725 C C . ALA A 1 87 ? 2.355 -1.708 0.537 1.00 92.19 87 ALA A C 1
ATOM 727 O O . ALA A 1 87 ? 1.488 -1.668 -0.338 1.00 92.19 87 ALA A O 1
ATOM 728 N N . TRP A 1 88 ? 2.620 -2.830 1.211 1.00 90.62 88 TRP A N 1
ATOM 729 C CA . TRP A 1 88 ? 1.862 -4.061 1.004 1.00 90.62 88 TRP A CA 1
ATOM 730 C C . TRP A 1 88 ? 0.395 -3.922 1.425 1.00 90.62 88 TRP A C 1
ATOM 732 O O . TRP A 1 88 ? -0.485 -4.357 0.687 1.00 90.62 88 TRP A O 1
ATOM 742 N N . GLY A 1 89 ? 0.119 -3.246 2.542 1.00 92.75 89 GLY A N 1
ATOM 743 C CA . GLY A 1 89 ? -1.236 -2.910 2.976 1.00 92.75 89 GLY A CA 1
ATOM 744 C C . GLY A 1 89 ? -1.993 -2.102 1.926 1.00 92.75 89 GLY A C 1
ATOM 745 O O . GLY A 1 89 ? -3.127 -2.449 1.597 1.00 92.75 89 GLY A O 1
ATOM 746 N N . VAL A 1 90 ? -1.337 -1.105 1.308 1.00 95.56 90 VAL A N 1
ATOM 747 C CA . VAL A 1 90 ? -1.910 -0.386 0.154 1.00 95.56 90 VAL A CA 1
ATOM 748 C C . VAL A 1 90 ? -2.289 -1.375 -0.939 1.00 95.56 90 VAL A C 1
ATOM 750 O O . VAL A 1 90 ? -3.422 -1.355 -1.391 1.00 95.56 90 VAL A O 1
ATOM 753 N N . ARG A 1 91 ? -1.387 -2.270 -1.347 1.00 95.06 91 ARG A N 1
ATOM 754 C CA . ARG A 1 91 ? -1.667 -3.246 -2.410 1.00 95.06 91 ARG A CA 1
ATOM 755 C C . ARG A 1 91 ? -2.839 -4.175 -2.080 1.00 95.06 91 ARG A C 1
ATOM 757 O O . ARG A 1 91 ? -3.630 -4.467 -2.971 1.00 95.06 91 ARG A O 1
ATOM 764 N N . LEU A 1 92 ? -2.934 -4.670 -0.845 1.00 93.56 92 LEU A N 1
ATOM 765 C CA . LEU A 1 92 ? -4.013 -5.570 -0.423 1.00 93.56 92 LEU A CA 1
ATOM 766 C C . LEU A 1 92 ? -5.373 -4.865 -0.460 1.00 93.56 92 LEU A C 1
ATOM 768 O O . LEU A 1 92 ? -6.337 -5.400 -0.999 1.00 93.56 92 LEU A O 1
ATOM 772 N N . LEU A 1 93 ? -5.428 -3.635 0.048 1.00 95.88 93 LEU A N 1
ATOM 773 C CA . LEU A 1 93 ? -6.685 -2.948 0.345 1.00 95.88 93 LEU A CA 1
ATOM 774 C C . LEU A 1 93 ? -6.984 -1.786 -0.616 1.00 95.88 93 LEU A C 1
ATOM 776 O O . LEU A 1 93 ? -7.946 -1.042 -0.411 1.00 95.88 93 LEU A O 1
ATOM 780 N N . TYR A 1 94 ? -6.205 -1.628 -1.695 1.00 96.56 94 TYR A N 1
ATOM 781 C CA . TYR A 1 94 ? -6.381 -0.535 -2.660 1.00 96.56 94 TYR A CA 1
ATOM 782 C C . TYR A 1 94 ? -7.772 -0.544 -3.291 1.00 96.56 94 TYR A C 1
ATOM 784 O O . TYR A 1 94 ? -8.416 0.501 -3.426 1.00 96.56 94 TYR A O 1
ATOM 792 N N . SER A 1 95 ? -8.239 -1.739 -3.664 1.00 95.31 95 SER A N 1
ATOM 793 C CA . SER A 1 95 ? -9.560 -1.950 -4.263 1.00 95.31 95 SER A CA 1
ATOM 794 C C . SER A 1 95 ? -10.702 -1.608 -3.299 1.00 95.31 95 SER A C 1
ATOM 796 O O . SER A 1 95 ? -11.745 -1.130 -3.736 1.00 95.31 95 SER A O 1
ATOM 798 N N . SER A 1 96 ? -10.462 -1.744 -1.993 1.00 95.69 96 SER A N 1
ATOM 799 C CA . SER A 1 96 ? -11.372 -1.334 -0.918 1.00 95.69 96 SER A CA 1
ATOM 800 C C . SER A 1 96 ? -11.329 0.170 -0.628 1.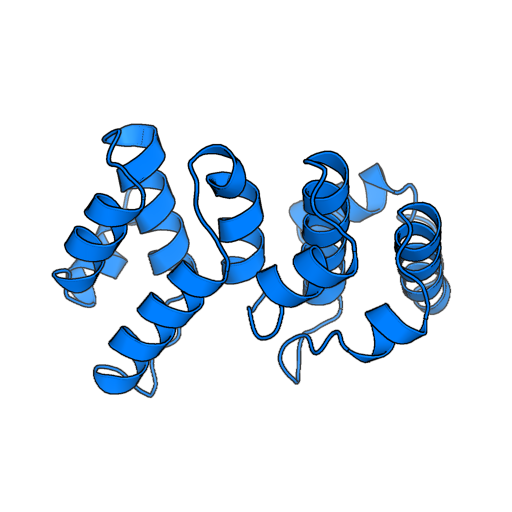00 95.69 96 SER A C 1
ATOM 802 O O . SER A 1 96 ? -12.077 0.657 0.214 1.00 95.69 96 SER A O 1
ATOM 804 N N . GLY A 1 97 ? -10.467 0.920 -1.320 1.00 96.31 97 GLY A N 1
ATOM 805 C CA . GLY A 1 97 ? -10.327 2.366 -1.168 1.00 96.31 97 GLY A CA 1
ATOM 806 C C . GLY A 1 97 ? -9.155 2.808 -0.294 1.00 96.31 97 GLY A C 1
ATOM 807 O O . GLY A 1 97 ? -8.990 4.011 -0.125 1.00 96.31 97 GLY A O 1
ATOM 808 N N . LEU A 1 98 ? -8.326 1.894 0.232 1.00 96.81 98 LEU A N 1
ATOM 809 C CA . LEU A 1 98 ? -7.164 2.286 1.033 1.00 96.81 98 LEU A CA 1
ATOM 810 C C . LEU A 1 98 ? -6.130 2.987 0.145 1.00 96.81 98 LEU A C 1
ATOM 812 O O . LEU A 1 98 ? -5.805 2.523 -0.952 1.00 96.81 98 LEU A O 1
ATOM 816 N N . ARG A 1 99 ? -5.615 4.117 0.617 1.00 97.12 99 ARG A N 1
ATOM 817 C CA . ARG A 1 99 ? -4.579 4.918 -0.037 1.00 97.12 99 ARG A CA 1
ATOM 818 C C . ARG A 1 99 ? -3.388 5.083 0.891 1.00 97.12 99 ARG A C 1
ATOM 820 O O . ARG A 1 99 ? -3.499 4.966 2.111 1.00 97.12 99 ARG A O 1
ATOM 827 N N . GLY A 1 100 ? -2.234 5.406 0.324 1.00 95.31 100 GLY A N 1
ATOM 828 C CA . GLY A 1 100 ? -1.032 5.633 1.117 1.00 95.31 100 GLY A CA 1
ATOM 829 C C . GLY A 1 100 ? -1.161 6.796 2.098 1.00 95.31 100 GLY A C 1
ATOM 830 O O . GLY A 1 100 ? -0.517 6.791 3.145 1.00 95.31 100 GLY A O 1
ATOM 831 N N . GLU A 1 101 ? -2.014 7.782 1.802 1.00 95.81 101 GLU A N 1
ATOM 832 C CA . GLU A 1 101 ? -2.300 8.882 2.730 1.00 95.81 101 GLU A CA 1
ATOM 833 C C . GLU A 1 101 ? -2.972 8.402 4.018 1.00 95.81 101 GLU A C 1
ATOM 835 O O . GLU A 1 101 ? -2.600 8.872 5.089 1.00 95.81 101 GLU A O 1
ATOM 840 N N . ASN A 1 102 ? -3.853 7.401 3.933 1.00 96.19 102 ASN A N 1
ATOM 841 C CA . ASN A 1 102 ? -4.513 6.819 5.100 1.00 96.19 102 ASN A CA 1
ATOM 842 C C . ASN A 1 102 ? -3.503 6.144 6.032 1.00 96.19 102 ASN A C 1
ATOM 844 O O . ASN A 1 102 ? -3.559 6.291 7.250 1.00 96.19 102 ASN A O 1
ATOM 848 N N . ILE A 1 103 ? -2.531 5.432 5.457 1.00 94.12 103 ILE A N 1
ATOM 849 C CA . ILE A 1 103 ? -1.485 4.771 6.242 1.00 94.12 103 ILE A CA 1
ATOM 850 C C . ILE A 1 103 ? -0.555 5.806 6.881 1.00 94.12 103 ILE A C 1
ATOM 852 O O . ILE A 1 103 ? -0.211 5.686 8.055 1.00 94.12 103 ILE A O 1
ATOM 856 N N . ARG A 1 104 ? -0.179 6.861 6.143 1.00 92.69 104 ARG A N 1
ATOM 857 C CA . ARG A 1 104 ? 0.622 7.968 6.693 1.00 92.69 104 ARG A CA 1
ATOM 858 C C . ARG A 1 104 ? -0.097 8.686 7.833 1.00 92.69 104 ARG A C 1
ATOM 860 O O . ARG A 1 104 ? 0.552 9.069 8.803 1.00 92.69 104 ARG A O 1
ATOM 867 N N . GLU A 1 105 ? -1.410 8.854 7.734 1.00 93.62 105 GLU A N 1
ATOM 868 C CA . GLU A 1 105 ? -2.236 9.416 8.801 1.00 93.62 105 GLU A CA 1
ATOM 869 C C . GLU A 1 105 ? -2.171 8.560 10.073 1.00 93.62 105 GLU A C 1
ATOM 871 O O . GLU A 1 105 ? -1.821 9.078 11.135 1.00 93.62 105 GLU A O 1
ATOM 876 N N . LEU A 1 106 ? -2.420 7.250 9.958 1.00 92.44 106 LEU A N 1
ATOM 877 C CA . LEU A 1 106 ? -2.333 6.313 11.084 1.00 92.44 106 LEU A CA 1
ATOM 878 C C . LEU A 1 106 ? -0.931 6.291 11.701 1.00 92.44 106 LEU A C 1
ATOM 880 O O . LEU A 1 106 ? -0.777 6.398 12.916 1.00 92.44 106 LEU A O 1
ATOM 884 N N . LYS A 1 107 ? 0.105 6.238 10.862 1.00 89.06 107 LYS A N 1
ATOM 885 C CA . LYS A 1 107 ? 1.503 6.321 11.292 1.00 89.06 107 LYS A CA 1
ATOM 886 C C . LYS A 1 107 ? 1.773 7.577 12.108 1.00 89.06 107 LYS A C 1
ATOM 888 O O . LYS A 1 107 ? 2.394 7.493 13.162 1.00 89.06 107 LYS A O 1
ATOM 893 N N . ASN A 1 108 ? 1.326 8.739 11.638 1.00 90.69 108 ASN A N 1
ATOM 894 C CA . ASN A 1 108 ? 1.538 9.996 12.349 1.00 90.69 108 ASN A CA 1
ATOM 895 C C . ASN A 1 108 ? 0.798 10.012 13.689 1.00 90.69 108 ASN A C 1
ATOM 897 O O . ASN A 1 108 ? 1.387 10.414 14.689 1.00 90.69 108 ASN A O 1
ATOM 901 N N . HIS A 1 109 ? -0.448 9.530 13.714 1.00 91.12 109 HIS A N 1
ATOM 902 C CA . HIS A 1 109 ? -1.233 9.407 14.938 1.00 91.12 109 HIS A CA 1
ATOM 903 C C . HIS A 1 109 ? -0.494 8.577 15.994 1.00 91.12 109 HIS A C 1
ATOM 905 O O . HIS A 1 109 ? -0.233 9.054 17.100 1.00 91.12 109 HIS A O 1
ATOM 911 N N . PHE A 1 110 ? -0.067 7.367 15.635 1.00 89.31 110 PHE A N 1
ATOM 912 C CA . PHE A 1 110 ? 0.597 6.486 16.585 1.00 89.31 110 PHE A CA 1
ATOM 913 C C . PHE A 1 110 ? 2.015 6.902 16.928 1.00 89.31 110 PHE A C 1
ATOM 915 O O . PHE A 1 110 ? 2.429 6.706 18.061 1.00 89.31 110 PHE A O 1
ATOM 922 N N . ARG A 1 111 ? 2.753 7.529 16.013 1.00 89.00 111 ARG A N 1
ATOM 923 C CA . ARG A 1 111 ? 4.090 8.047 16.316 1.00 89.00 111 ARG A CA 1
ATOM 924 C C . ARG A 1 111 ? 4.059 9.125 17.398 1.00 89.00 111 ARG A C 1
ATOM 926 O O . ARG A 1 111 ? 5.008 9.237 18.167 1.00 89.00 111 ARG A O 1
ATOM 933 N N . THR A 1 112 ? 2.989 9.920 17.467 1.00 89.31 112 THR A N 1
ATOM 934 C CA . THR A 1 112 ? 2.802 10.907 18.540 1.00 89.31 112 THR A CA 1
ATOM 935 C C . THR A 1 112 ? 2.545 10.244 19.893 1.00 89.31 112 THR A C 1
ATOM 937 O O . THR A 1 112 ? 2.999 10.759 20.911 1.00 89.31 112 THR A O 1
ATOM 940 N N . LEU A 1 113 ? 1.844 9.109 19.909 1.00 88.00 113 LEU A N 1
ATOM 941 C CA . LEU A 1 113 ? 1.504 8.382 21.135 1.00 88.00 113 LEU A CA 1
ATOM 942 C C . LEU A 1 113 ? 2.622 7.423 21.586 1.00 88.00 113 LEU A C 1
ATOM 944 O O . LEU A 1 113 ? 2.857 7.261 22.781 1.00 88.00 113 LEU A O 1
ATOM 948 N N . TYR A 1 114 ? 3.332 6.824 20.630 1.00 87.62 114 TYR A N 1
ATOM 949 C CA . TYR A 1 114 ? 4.294 5.735 20.806 1.00 87.62 114 TYR A CA 1
ATOM 950 C C . TYR A 1 114 ? 5.506 5.929 19.869 1.00 87.62 114 TYR A C 1
ATOM 952 O O . TYR A 1 114 ? 5.656 5.219 18.875 1.00 87.62 114 TYR A O 1
ATOM 960 N N . PRO A 1 115 ? 6.391 6.901 20.150 1.00 85.12 115 PRO A N 1
ATOM 961 C CA . PRO A 1 115 ? 7.454 7.310 19.223 1.00 85.12 115 PRO A CA 1
ATOM 962 C C . PRO A 1 115 ? 8.496 6.224 18.914 1.00 85.12 115 PRO A C 1
ATOM 964 O O . PRO A 1 115 ? 9.101 6.260 17.844 1.00 85.12 115 PRO A O 1
ATOM 967 N N . GLU A 1 116 ? 8.680 5.266 19.825 1.00 83.19 116 GLU A N 1
ATOM 968 C CA . GLU A 1 116 ? 9.668 4.181 19.715 1.00 83.19 116 GLU A CA 1
ATOM 969 C C . GLU A 1 116 ? 9.087 2.877 19.153 1.00 83.19 116 GLU A C 1
ATOM 971 O O . GLU A 1 116 ? 9.798 1.882 19.025 1.00 83.19 116 GLU A O 1
ATOM 976 N N . ALA A 1 117 ? 7.787 2.842 18.867 1.00 80.12 117 ALA A N 1
ATOM 977 C CA . ALA A 1 117 ? 7.109 1.604 18.537 1.00 80.12 117 ALA A CA 1
ATOM 978 C C . ALA A 1 117 ? 6.976 1.399 17.021 1.00 80.12 117 ALA A C 1
ATOM 980 O O . ALA A 1 117 ? 6.644 2.315 16.267 1.00 80.12 117 ALA A O 1
ATOM 981 N N . ASP A 1 118 ? 7.238 0.167 16.588 1.00 81.69 118 ASP A N 1
ATOM 982 C CA . ASP A 1 118 ? 7.246 -0.254 15.188 1.00 81.69 118 ASP A CA 1
ATOM 983 C C . ASP A 1 118 ? 6.179 -1.337 14.971 1.00 81.69 118 ASP A C 1
ATOM 985 O O . ASP A 1 118 ? 6.480 -2.526 14.901 1.00 81.69 118 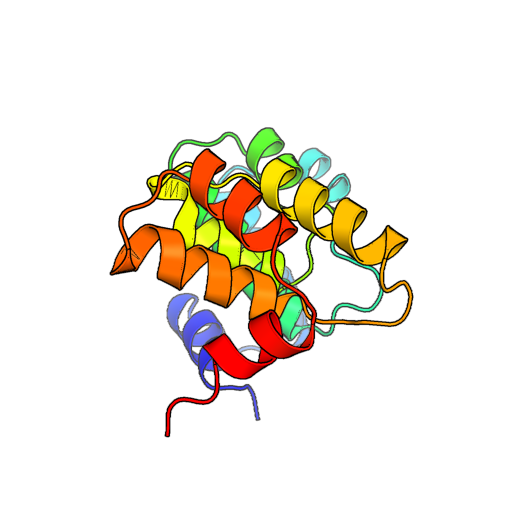ASP A O 1
ATOM 989 N N . PHE A 1 119 ? 4.907 -0.926 14.956 1.00 83.56 119 PHE A N 1
ATOM 990 C CA . PHE A 1 119 ? 3.754 -1.830 14.823 1.00 83.56 119 PHE A CA 1
ATOM 991 C C . PHE A 1 119 ? 2.997 -1.662 13.496 1.00 83.56 119 PHE A C 1
ATOM 993 O O . PHE A 1 119 ? 1.778 -1.812 13.412 1.00 83.56 119 PHE A O 1
ATOM 1000 N N . TYR A 1 120 ? 3.716 -1.332 12.419 1.00 86.19 120 TYR A N 1
ATOM 1001 C CA . TYR A 1 120 ? 3.096 -1.120 11.106 1.00 86.19 120 TYR A CA 1
ATOM 1002 C C . TYR A 1 120 ? 2.483 -2.392 10.514 1.00 86.19 120 TYR A C 1
ATOM 1004 O O . TYR A 1 120 ? 1.486 -2.308 9.803 1.00 86.19 120 TYR A O 1
ATOM 1012 N N . GLU A 1 121 ? 3.053 -3.563 10.810 1.00 87.56 121 GLU A N 1
ATOM 1013 C CA . GLU A 1 121 ? 2.462 -4.846 10.419 1.00 87.56 121 GLU A CA 1
ATOM 1014 C C . GLU A 1 121 ? 1.115 -5.062 11.121 1.00 87.56 121 GLU A C 1
ATOM 1016 O O . GLU A 1 121 ? 0.130 -5.383 10.462 1.00 87.56 121 GLU A O 1
ATOM 1021 N N . GLN A 1 122 ? 1.036 -4.783 12.426 1.00 89.31 122 GLN A N 1
ATOM 1022 C CA . GLN A 1 122 ? -0.203 -4.892 13.203 1.00 89.31 122 GLN A CA 1
ATOM 1023 C C . GLN A 1 122 ? -1.263 -3.905 12.704 1.00 89.31 122 GLN A C 1
ATOM 1025 O O . GLN A 1 122 ? -2.423 -4.280 12.568 1.00 89.31 122 GLN A O 1
ATOM 1030 N N . ILE A 1 123 ? -0.874 -2.673 12.353 1.00 90.62 123 ILE A N 1
ATOM 1031 C CA . ILE A 1 123 ? -1.797 -1.695 11.753 1.00 90.62 123 ILE A CA 1
ATOM 1032 C C . ILE A 1 123 ? -2.379 -2.229 10.438 1.00 90.62 123 ILE A C 1
ATOM 1034 O O . ILE A 1 123 ? -3.585 -2.138 10.213 1.00 90.62 123 ILE A O 1
ATOM 1038 N N . VAL A 1 124 ? -1.538 -2.778 9.556 1.00 91.62 124 VAL A N 1
ATOM 1039 C CA . VAL A 1 124 ? -1.987 -3.297 8.255 1.00 91.62 124 VAL A CA 1
ATOM 1040 C C . VAL A 1 124 ? -2.897 -4.510 8.425 1.00 91.62 124 VAL A C 1
ATOM 1042 O O . VAL A 1 124 ? -3.934 -4.574 7.766 1.00 91.62 124 VAL A O 1
ATOM 1045 N N . ASN A 1 125 ? -2.560 -5.428 9.328 1.00 91.00 125 ASN A N 1
ATOM 1046 C CA . ASN A 1 125 ? -3.405 -6.583 9.611 1.00 91.00 125 ASN A CA 1
ATOM 1047 C C . ASN A 1 125 ? -4.749 -6.150 10.228 1.00 91.00 125 ASN A C 1
ATOM 1049 O O . ASN A 1 125 ? -5.793 -6.652 9.825 1.00 91.00 125 ASN A O 1
ATOM 1053 N N . ALA A 1 126 ? -4.757 -5.147 11.117 1.00 92.00 126 ALA A N 1
ATOM 1054 C CA . ALA A 1 126 ? -5.990 -4.625 11.718 1.00 92.00 126 ALA A CA 1
ATOM 1055 C C . ALA A 1 126 ? -6.894 -3.980 10.669 1.00 92.00 126 ALA A C 1
ATOM 1057 O O . ALA A 1 126 ? -8.101 -4.220 10.649 1.00 92.00 126 ALA A O 1
ATOM 1058 N N . LEU A 1 127 ? -6.305 -3.201 9.756 1.00 93.88 127 LEU A N 1
ATOM 1059 C CA . LEU A 1 127 ? -7.029 -2.648 8.614 1.00 93.88 127 LEU A CA 1
ATOM 1060 C C . LEU A 1 127 ? -7.642 -3.760 7.768 1.00 93.88 127 LEU A C 1
ATOM 1062 O O . LEU A 1 127 ? -8.802 -3.653 7.374 1.00 93.88 127 LEU A O 1
ATOM 1066 N N . GLN A 1 128 ? -6.878 -4.819 7.497 1.00 93.75 128 GLN A N 1
ATOM 1067 C CA . GLN A 1 128 ? -7.357 -5.942 6.708 1.00 93.75 128 GLN A CA 1
ATOM 1068 C C . GLN A 1 128 ? -8.548 -6.632 7.379 1.00 93.75 128 GLN A C 1
ATOM 1070 O O . GLN A 1 128 ? -9.577 -6.805 6.731 1.00 93.75 128 GLN A O 1
ATOM 1075 N N . ASP A 1 129 ? -8.467 -6.942 8.671 1.00 92.44 129 ASP A N 1
ATOM 1076 C CA . ASP A 1 129 ? -9.558 -7.602 9.391 1.00 92.44 129 ASP A CA 1
ATOM 1077 C C . ASP A 1 129 ? -10.819 -6.733 9.453 1.00 92.44 129 ASP A C 1
ATOM 1079 O O . ASP A 1 129 ? -11.927 -7.197 9.170 1.00 92.44 129 ASP A O 1
ATOM 1083 N N . LEU A 1 130 ? -10.670 -5.446 9.769 1.00 93.94 130 LEU A N 1
ATOM 1084 C CA . LEU A 1 130 ? -11.797 -4.517 9.849 1.00 93.94 130 LEU A CA 1
ATOM 1085 C C . LEU A 1 130 ? -12.486 -4.337 8.486 1.00 93.94 130 LEU A C 1
ATOM 1087 O O . LEU A 1 130 ? -13.715 -4.343 8.400 1.00 93.94 130 LEU A O 1
ATOM 1091 N N . ILE A 1 131 ? -11.716 -4.220 7.405 1.00 94.69 131 ILE A N 1
ATOM 1092 C CA . ILE A 1 131 ? -12.258 -3.981 6.062 1.00 94.69 131 ILE A CA 1
ATOM 1093 C C . ILE A 1 131 ? -12.784 -5.278 5.436 1.00 94.69 131 ILE A C 1
ATOM 1095 O O . ILE A 1 131 ? -13.900 -5.322 4.916 1.00 94.69 131 ILE A O 1
ATOM 1099 N N . GLU A 1 132 ? -12.000 -6.353 5.457 1.00 92.31 132 GLU A N 1
ATOM 1100 C CA . GLU A 1 132 ? -12.329 -7.585 4.739 1.00 92.31 132 GLU A CA 1
ATOM 1101 C C . GLU A 1 132 ? -13.249 -8.503 5.539 1.00 92.31 132 GLU A C 1
ATOM 1103 O O . GLU A 1 132 ? -14.176 -9.071 4.952 1.00 92.31 132 GLU A O 1
ATOM 1108 N N . LEU A 1 133 ? -13.041 -8.645 6.851 1.00 91.12 133 LEU A N 1
ATOM 1109 C CA . LEU A 1 133 ? -13.841 -9.548 7.685 1.00 91.12 133 LEU A CA 1
ATOM 1110 C C . LEU A 1 133 ? -15.063 -8.832 8.254 1.00 91.12 133 LEU A C 1
ATOM 1112 O O . LEU A 1 133 ? -16.179 -9.337 8.130 1.00 91.12 133 LEU A O 1
ATOM 1116 N N . GLN A 1 134 ? -14.871 -7.636 8.814 1.00 93.44 134 GLN A N 1
ATOM 1117 C CA . GLN A 1 134 ? -15.955 -6.873 9.446 1.00 93.44 134 GLN A CA 1
ATOM 1118 C C . GLN A 1 134 ? -16.704 -5.951 8.475 1.00 93.44 134 GLN A C 1
ATOM 1120 O O . GLN A 1 134 ? -17.716 -5.360 8.848 1.00 93.44 134 GLN A O 1
ATOM 1125 N N . LYS A 1 135 ? -16.264 -5.881 7.209 1.00 94.94 135 LYS A N 1
ATOM 1126 C CA . LYS A 1 135 ? -16.913 -5.119 6.127 1.00 94.94 135 LYS A CA 1
ATOM 1127 C C . LYS A 1 135 ? -17.039 -3.622 6.420 1.00 94.94 135 LYS A C 1
ATOM 1129 O O . LYS A 1 135 ? -17.953 -2.974 5.908 1.00 94.94 135 LYS A O 1
ATOM 1134 N N . LEU A 1 136 ? -16.128 -3.074 7.221 1.00 96.38 136 LEU A N 1
ATOM 1135 C CA . LEU A 1 136 ? -16.071 -1.639 7.463 1.00 96.38 136 LEU A CA 1
ATOM 1136 C C . LEU A 1 136 ? -15.579 -0.897 6.222 1.00 96.38 136 LEU A C 1
ATOM 1138 O O . LEU A 1 136 ? -14.812 -1.421 5.409 1.00 96.38 136 LEU A O 1
ATOM 1142 N N . THR A 1 137 ? -16.000 0.361 6.092 1.00 97.06 137 THR A N 1
ATOM 1143 C CA . THR A 1 137 ? -15.350 1.265 5.145 1.00 97.06 137 THR A CA 1
ATOM 1144 C C . THR A 1 137 ? -13.933 1.569 5.628 1.00 97.06 137 THR A C 1
ATOM 1146 O O . THR A 1 137 ? -13.635 1.473 6.818 1.00 97.06 137 THR A O 1
ATOM 1149 N N . VAL A 1 138 ? -13.049 1.986 4.720 1.00 96.50 138 VAL A N 1
ATOM 1150 C CA . VAL A 1 138 ? -11.689 2.415 5.089 1.00 96.50 138 VAL A CA 1
ATOM 1151 C C . VAL A 1 138 ? -11.722 3.523 6.142 1.00 96.50 138 VAL A C 1
ATOM 1153 O O . VAL A 1 138 ? -10.937 3.489 7.083 1.00 96.50 138 VAL A O 1
ATOM 1156 N N . SER A 1 139 ? -12.651 4.475 6.014 1.00 96.50 139 SER A N 1
ATOM 1157 C CA . SER A 1 139 ? -12.805 5.563 6.983 1.00 96.50 139 SER A CA 1
ATOM 1158 C C . SER A 1 139 ? -13.180 5.034 8.365 1.00 96.50 139 SER A C 1
ATOM 1160 O O . SER A 1 139 ? -12.560 5.424 9.349 1.00 96.50 139 SER A O 1
ATOM 1162 N N . ASP A 1 140 ? -14.159 4.131 8.443 1.00 97.12 140 ASP A N 1
ATOM 1163 C CA . ASP A 1 140 ? -14.594 3.562 9.722 1.00 97.12 140 ASP A CA 1
ATOM 1164 C C . ASP A 1 140 ? -13.486 2.706 10.349 1.00 97.12 140 ASP A C 1
ATOM 1166 O O . ASP A 1 140 ? -13.222 2.820 11.541 1.00 97.12 140 ASP A O 1
ATOM 1170 N N . ALA A 1 141 ? -12.776 1.908 9.545 1.00 96.69 141 ALA A N 1
ATOM 1171 C CA . ALA A 1 141 ? -11.659 1.094 10.017 1.00 96.69 141 ALA A CA 1
ATOM 1172 C C . ALA A 1 141 ? -10.511 1.946 10.588 1.00 96.69 141 ALA A C 1
ATOM 1174 O O . ALA A 1 141 ? -9.945 1.601 11.622 1.00 96.69 141 ALA A O 1
ATOM 1175 N N . ILE A 1 142 ? -10.185 3.079 9.954 1.00 96.06 142 ILE A N 1
ATOM 1176 C CA . ILE A 1 142 ? -9.185 4.030 10.466 1.00 96.06 142 ILE A CA 1
ATOM 1177 C C . ILE A 1 142 ? -9.615 4.588 11.825 1.00 96.06 142 ILE A C 1
ATOM 1179 O O . ILE A 1 142 ? -8.802 4.644 12.747 1.00 96.06 142 ILE A O 1
ATOM 1183 N N . GLU A 1 143 ? -10.878 4.994 11.961 1.00 96.56 143 GLU A N 1
ATOM 1184 C CA . GLU A 1 143 ? -11.397 5.533 13.219 1.00 96.56 143 GLU A CA 1
ATOM 1185 C C . GLU A 1 143 ? -11.458 4.478 14.326 1.00 96.56 143 GLU A C 1
ATOM 1187 O O . GLU A 1 143 ? -11.183 4.802 15.479 1.00 96.56 143 GLU A O 1
ATOM 1192 N N . GLU A 1 144 ? -11.763 3.221 14.003 1.00 95.31 144 GLU A N 1
ATOM 1193 C CA . GLU A 1 144 ? -11.684 2.120 14.967 1.00 95.31 144 GLU A CA 1
ATOM 1194 C C . GLU A 1 144 ? -10.243 1.866 15.417 1.00 95.31 144 GLU A C 1
ATOM 1196 O O . GLU A 1 144 ? -9.986 1.802 16.616 1.00 95.31 144 GLU A O 1
ATOM 1201 N N . ILE A 1 145 ? -9.278 1.825 14.493 1.00 94.00 145 ILE A N 1
ATOM 1202 C CA . ILE A 1 145 ? -7.863 1.628 14.841 1.00 94.00 145 ILE A CA 1
ATOM 1203 C C . ILE A 1 145 ? -7.339 2.750 15.737 1.00 94.00 145 ILE A C 1
ATOM 1205 O O . ILE A 1 145 ? -6.647 2.473 16.709 1.00 94.00 145 ILE A O 1
ATOM 1209 N N . LYS A 1 146 ? -7.690 4.015 15.476 1.00 94.25 146 LYS A N 1
ATOM 1210 C CA . LYS A 1 146 ? -7.277 5.150 16.327 1.00 94.25 146 LYS A CA 1
ATOM 1211 C C . LYS A 1 146 ? -7.772 5.045 17.774 1.00 94.25 146 LYS A C 1
ATOM 1213 O O . LYS A 1 146 ? -7.226 5.710 18.651 1.00 94.25 146 LYS A O 1
ATOM 1218 N N . LYS A 1 147 ? -8.826 4.263 18.029 1.00 93.62 147 LYS A N 1
ATOM 1219 C CA . LYS A 1 147 ? -9.346 4.011 19.381 1.00 93.62 147 LYS A CA 1
ATOM 1220 C C . LYS A 1 147 ? -8.637 2.847 20.072 1.00 93.62 147 LYS A C 1
ATOM 1222 O O . LYS A 1 147 ? -8.807 2.702 21.280 1.00 93.62 147 LYS A O 1
ATOM 1227 N N . MET A 1 148 ? -7.892 2.025 19.329 1.00 90.62 148 MET A N 1
ATOM 1228 C CA . MET A 1 148 ? -7.200 0.863 19.874 1.00 90.62 148 MET A CA 1
ATOM 1229 C C . MET A 1 148 ? -5.953 1.293 20.643 1.00 90.62 148 MET A C 1
ATOM 1231 O O . MET A 1 148 ? -5.162 2.113 20.171 1.00 90.62 148 MET A O 1
ATOM 1235 N N . ASP A 1 149 ? -5.746 0.703 21.816 1.00 87.00 149 ASP A N 1
ATOM 1236 C CA . ASP A 1 149 ? -4.448 0.767 22.482 1.00 87.00 149 ASP A CA 1
ATOM 1237 C C . ASP A 1 149 ? -3.451 -0.241 21.869 1.00 87.00 149 ASP A C 1
ATOM 1239 O O . ASP A 1 149 ? -3.781 -1.061 21.005 1.00 87.00 149 ASP A O 1
ATOM 1243 N N . VAL A 1 150 ? -2.184 -0.163 22.287 1.00 80.00 150 VAL A N 1
ATOM 1244 C CA . VAL A 1 150 ? -1.123 -1.048 21.772 1.00 80.00 150 VAL A CA 1
ATOM 1245 C C . VAL A 1 150 ? -1.381 -2.515 22.118 1.00 80.00 150 VAL A C 1
ATOM 1247 O O . VAL A 1 150 ? -1.073 -3.387 21.308 1.00 80.00 150 VAL A O 1
ATOM 1250 N N . GLU A 1 151 ? -1.963 -2.809 23.281 1.00 82.81 151 GLU A N 1
ATOM 1251 C CA . GLU A 1 151 ? -2.260 -4.185 23.690 1.00 82.81 151 GLU A CA 1
ATOM 1252 C C . GLU A 1 151 ? -3.380 -4.782 22.828 1.00 82.81 151 GLU A C 1
ATOM 1254 O O . GLU A 1 151 ? -3.293 -5.933 22.398 1.00 82.81 151 GLU A O 1
ATOM 1259 N N . GLN A 1 152 ? -4.393 -3.986 22.492 1.00 81.94 152 GLN A N 1
ATOM 1260 C CA . GLN A 1 152 ? -5.464 -4.332 21.562 1.00 81.94 152 GLN A CA 1
ATOM 1261 C C . GLN A 1 152 ? -4.916 -4.580 20.156 1.00 81.94 152 GLN A C 1
ATOM 1263 O O . GLN A 1 152 ? -5.193 -5.625 19.573 1.00 81.94 152 GLN A O 1
ATOM 1268 N N . MET A 1 153 ? -4.055 -3.694 19.647 1.00 77.69 153 MET A N 1
ATOM 1269 C CA . MET A 1 153 ? -3.416 -3.893 18.342 1.00 77.69 153 MET A CA 1
ATOM 1270 C C . MET A 1 153 ? -2.531 -5.142 18.294 1.00 77.69 153 MET A C 1
ATOM 1272 O O . MET A 1 153 ? -2.475 -5.799 17.264 1.00 77.69 153 MET A O 1
ATOM 1276 N N . ILE A 1 154 ? -1.841 -5.502 19.379 1.00 76.88 154 ILE A N 1
ATOM 1277 C CA . ILE A 1 154 ? -1.040 -6.736 19.421 1.00 76.88 154 ILE A CA 1
ATOM 1278 C C . ILE A 1 154 ? -1.950 -7.969 19.544 1.00 76.88 154 ILE A C 1
ATOM 1280 O O . ILE A 1 154 ? -1.711 -8.980 18.884 1.00 76.88 154 ILE A O 1
ATOM 1284 N N . SER A 1 155 ? -3.000 -7.894 20.366 1.00 74.75 155 SER A N 1
ATOM 1285 C CA . SER A 1 155 ? -3.887 -9.026 20.668 1.00 74.75 155 SER A CA 1
ATOM 1286 C C . SER A 1 155 ? -4.854 -9.390 19.545 1.00 74.75 155 SER A C 1
ATOM 1288 O O . SER A 1 155 ? -5.227 -10.559 19.457 1.00 74.75 155 SER A O 1
ATOM 1290 N N . CYS A 1 156 ? -5.183 -8.462 18.636 1.00 63.06 156 CYS A N 1
ATOM 1291 C CA . CYS A 1 156 ? -5.924 -8.771 17.408 1.00 63.06 156 CYS A CA 1
ATOM 1292 C C . CYS A 1 156 ? -5.258 -9.872 16.554 1.00 63.06 156 CYS A C 1
ATOM 1294 O O . CYS A 1 156 ? -5.928 -10.454 15.708 1.00 63.06 156 CYS A O 1
ATOM 1296 N N . PHE A 1 157 ? -3.983 -10.207 16.802 1.00 56.38 157 PHE A N 1
ATOM 1297 C CA . PHE A 1 157 ? -3.197 -11.144 15.988 1.00 56.38 157 PHE A CA 1
ATOM 1298 C C . PHE A 1 157 ? -2.636 -12.349 16.751 1.00 56.38 157 PHE A C 1
ATOM 1300 O O . PHE A 1 157 ? -1.860 -13.118 16.187 1.00 56.38 157 PHE A O 1
ATOM 1307 N N . SER A 1 158 ? -3.056 -12.560 18.003 1.00 43.59 158 SER A N 1
ATOM 1308 C CA . SER A 1 158 ? -2.815 -13.812 18.732 1.00 43.59 158 SER A CA 1
ATOM 1309 C C . SER A 1 158 ? -3.955 -14.794 18.457 1.00 43.59 158 SER A C 1
ATOM 1311 O O . SER A 1 158 ? -4.765 -15.079 19.338 1.00 43.59 158 SER A O 1
ATOM 1313 N N . ILE A 1 159 ? -4.060 -15.270 17.219 1.00 40.25 159 ILE A N 1
ATOM 1314 C CA . ILE A 1 159 ? -4.890 -16.431 16.886 1.00 40.25 159 ILE A CA 1
ATOM 1315 C C . ILE A 1 159 ? -3.921 -17.580 16.591 1.00 40.25 159 ILE A C 1
ATOM 1317 O O . ILE A 1 159 ? -3.072 -17.444 15.709 1.00 40.25 159 ILE A O 1
ATOM 1321 N N . ASP A 1 160 ? -4.026 -18.643 17.395 1.00 38.06 160 ASP A N 1
ATOM 1322 C CA . ASP A 1 160 ? -3.283 -19.912 17.286 1.00 38.06 160 ASP A CA 1
ATOM 1323 C C . ASP A 1 160 ? -3.353 -20.555 15.886 1.00 38.06 160 ASP A C 1
ATOM 1325 O O . ASP A 1 160 ? -4.435 -20.504 15.249 1.00 38.06 160 ASP A O 1
#

Radius of gyration: 16.44 Å; chains: 1; bounding box: 40×31×43 Å

Foldseek 3Di:
DDPPVLVVLCVVQVNPPDDPVVSVVSLVVVLVVLPQDPVLVVLQDADPPQPPSFVSQLSVLLSLCSVVVHDSNVSSVQCHPPTNLLSVLCSVCVVLPDTSVLLVVLVVLVCVVPVPDDLSNLLSVQLCCCCPVVVDRSVVSSVVSSPDDPVRSVVVPPDD

Secondary structure (DSSP, 8-state):
---HHHHHHHHHTT-TTS-HHHHHHHHHHHHHHTT--HHHHTT--PPTT--HHHHHHHHHHHHHHHHTT--HHHHHHHHTT--HHHHHHHHHHTTTT--HHHHHHHHHHHHHH-TT---HHHHHHHHHIIIIIS---HHHHHHHHHH--HHHHHHTT---